Protein AF-A0A8T4IP77-F1 (afdb_monomer_lite)

Radius of gyration: 27.3 Å; chains: 1; bounding box: 55×28×82 Å

Secondary structure (DSSP, 8-state):
--SSHHHHHHHHHHHHHHHHIIIIIHHHHHHHHHHHHHHHHHHHSTT-TTTTTSHHHHHHHHHHHHHHHHHHHHHHHHHHHHHHHHHHHHHHHHHHHHHHHHHHTS-EE-TTSPEEPP------TT--

Sequence (128 aa):
MGGNEDLRHSEAAKKAAARYVHEHLGPETHKAGILADDGTEKVTGAGADELQDWDIASGLRRRHSRWERHFTHLETRLQQEQTGLQQANRLIGDTDHLTGDALGSLPLENPDGTVTESPLYRSRIADY

Organism: NCBI:txid299421

pLDDT: mean 73.31, std 13.93, range [35.84, 92.38]

Structure (mmCIF, N/CA/C/O backbone):
data_AF-A0A8T4IP77-F1
#
_entry.id   AF-A0A8T4IP77-F1
#
loop_
_atom_site.group_PDB
_atom_site.id
_atom_site.type_symbol
_atom_site.label_atom_id
_atom_site.label_alt_id
_atom_site.label_comp_id
_atom_site.label_asym_id
_atom_site.label_entity_id
_atom_site.label_seq_id
_atom_site.pdbx_PDB_ins_code
_atom_site.Cartn_x
_atom_site.Cartn_y
_atom_site.Cartn_z
_atom_site.occupancy
_atom_site.B_iso_or_equiv
_atom_site.auth_seq_id
_atom_site.auth_comp_id
_atom_site.auth_asym_id
_atom_site.auth_atom_id
_atom_site.pdbx_PDB_model_num
ATOM 1 N N . MET A 1 1 ? 17.843 -19.894 -24.378 1.00 35.84 1 MET A N 1
ATOM 2 C CA . MET A 1 1 ? 17.336 -18.757 -25.173 1.00 35.84 1 MET A CA 1
ATOM 3 C C . MET A 1 1 ? 16.020 -18.313 -24.550 1.00 35.84 1 MET A C 1
ATOM 5 O O . MET A 1 1 ? 15.001 -18.926 -24.817 1.00 35.84 1 MET A O 1
ATOM 9 N N . GLY A 1 2 ? 16.058 -17.337 -23.647 1.00 46.00 2 GLY A N 1
ATOM 10 C CA . GLY A 1 2 ? 14.884 -16.744 -23.002 1.00 46.00 2 GLY A CA 1
ATOM 11 C C . GLY A 1 2 ? 15.301 -15.343 -22.587 1.00 46.00 2 GLY A C 1
ATOM 12 O O . GLY A 1 2 ? 16.251 -15.213 -21.824 1.00 46.00 2 GLY A O 1
ATOM 13 N N . GLY A 1 3 ? 14.736 -14.311 -23.206 1.00 51.75 3 GLY A N 1
ATOM 14 C CA . GLY A 1 3 ? 15.309 -12.971 -23.051 1.00 51.75 3 GLY A CA 1
ATOM 15 C C . GLY A 1 3 ? 14.430 -11.790 -23.431 1.00 51.75 3 GLY A C 1
ATOM 16 O O . GLY A 1 3 ? 14.848 -10.676 -23.187 1.00 51.75 3 GLY A O 1
ATOM 17 N N . ASN A 1 4 ? 13.227 -11.987 -23.979 1.00 50.28 4 ASN A N 1
ATOM 18 C CA . ASN A 1 4 ? 12.335 -10.862 -24.299 1.00 50.28 4 ASN A CA 1
ATOM 19 C C . ASN A 1 4 ? 10.858 -11.162 -23.995 1.00 50.28 4 ASN A C 1
ATOM 21 O O . ASN A 1 4 ? 10.170 -10.320 -23.428 1.00 50.28 4 ASN A O 1
ATOM 25 N N . GLU A 1 5 ? 10.362 -12.369 -24.291 1.00 52.56 5 GLU A N 1
ATOM 26 C CA . GLU A 1 5 ? 8.980 -12.752 -23.942 1.00 52.56 5 GLU A CA 1
ATOM 27 C C . GLU A 1 5 ? 8.765 -12.894 -22.430 1.00 52.56 5 GLU A C 1
ATOM 29 O O . GLU A 1 5 ? 7.780 -12.386 -21.902 1.00 52.56 5 GLU A O 1
ATOM 34 N N . ASP A 1 6 ? 9.712 -13.503 -21.713 1.00 53.81 6 ASP A N 1
ATOM 35 C CA . ASP A 1 6 ? 9.604 -13.729 -20.264 1.00 53.81 6 ASP A CA 1
ATOM 36 C C . ASP A 1 6 ? 9.553 -12.407 -19.464 1.00 53.81 6 ASP A C 1
ATOM 38 O O . ASP A 1 6 ? 8.765 -12.240 -18.530 1.00 53.81 6 ASP A O 1
ATOM 42 N N . LEU A 1 7 ? 10.319 -11.399 -19.902 1.00 51.22 7 LEU A N 1
ATOM 43 C CA . LEU A 1 7 ? 10.335 -10.066 -19.290 1.00 51.22 7 LEU A C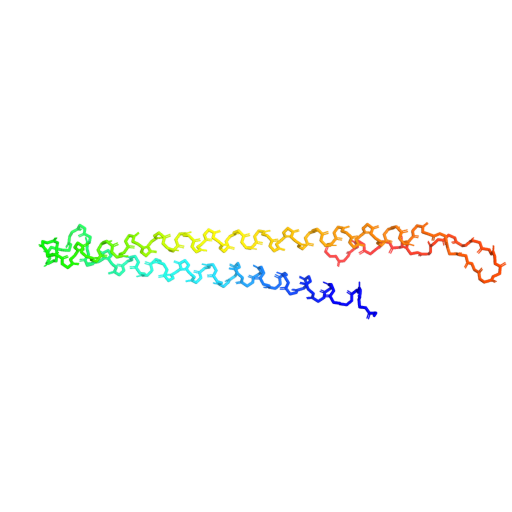A 1
ATOM 44 C C . LEU A 1 7 ? 9.054 -9.271 -19.593 1.00 51.22 7 LEU A C 1
ATOM 46 O O . LEU A 1 7 ? 8.465 -8.699 -18.673 1.00 51.22 7 LEU A O 1
ATOM 50 N N . ARG A 1 8 ? 8.556 -9.312 -20.838 1.00 55.25 8 ARG A N 1
ATOM 51 C CA . ARG A 1 8 ? 7.289 -8.663 -21.234 1.00 55.25 8 ARG A CA 1
ATOM 52 C C . ARG A 1 8 ? 6.074 -9.257 -20.522 1.00 55.25 8 ARG A C 1
ATOM 54 O O . ARG A 1 8 ? 5.187 -8.519 -20.087 1.00 55.25 8 ARG A O 1
ATOM 61 N N . HIS A 1 9 ? 6.036 -10.579 -20.352 1.00 57.59 9 HIS A N 1
ATOM 62 C CA . HIS A 1 9 ? 4.990 -11.231 -19.562 1.00 57.59 9 HIS A CA 1
ATOM 63 C C . HIS A 1 9 ? 5.079 -10.849 -18.075 1.00 57.59 9 HIS A C 1
ATOM 65 O O . HIS A 1 9 ? 4.045 -10.624 -17.441 1.00 57.59 9 HIS A O 1
ATOM 71 N N . SER A 1 10 ? 6.293 -10.686 -17.535 1.00 64.75 10 SER A N 1
ATOM 72 C CA . SER A 1 10 ? 6.515 -10.227 -16.158 1.00 64.75 10 SER A CA 1
ATOM 73 C C . SER A 1 10 ? 6.051 -8.783 -15.927 1.00 64.75 10 SER A C 1
ATOM 75 O O . SER A 1 10 ? 5.455 -8.491 -14.891 1.00 64.75 10 SER A O 1
ATOM 77 N N . GLU A 1 11 ? 6.275 -7.873 -16.877 1.00 68.94 11 GLU A N 1
ATOM 78 C CA . GLU A 1 11 ? 5.843 -6.474 -16.766 1.00 68.94 11 GLU A CA 1
ATOM 79 C C . GLU A 1 11 ? 4.312 -6.339 -16.785 1.00 68.94 11 GLU A C 1
ATOM 81 O O . GLU A 1 11 ? 3.724 -5.710 -15.897 1.00 68.94 11 GLU A O 1
ATOM 86 N N . ALA A 1 12 ? 3.652 -7.001 -17.742 1.00 73.56 12 ALA A N 1
ATOM 87 C CA . ALA A 1 12 ? 2.195 -7.043 -17.819 1.00 73.56 12 ALA A CA 1
ATOM 88 C C . ALA A 1 12 ? 1.580 -7.638 -16.539 1.00 73.56 12 ALA A C 1
ATOM 90 O O . ALA A 1 12 ? 0.608 -7.093 -16.007 1.00 73.56 12 ALA A O 1
ATOM 91 N N . ALA A 1 13 ? 2.185 -8.701 -15.996 1.00 73.75 13 ALA A N 1
ATOM 92 C CA . ALA A 1 13 ? 1.775 -9.298 -14.728 1.00 73.75 13 ALA A CA 1
ATOM 93 C C . ALA A 1 13 ? 1.968 -8.343 -13.536 1.00 73.75 13 ALA A C 1
ATOM 95 O O . ALA A 1 13 ? 1.064 -8.207 -12.712 1.00 73.75 13 ALA A O 1
ATOM 96 N N . LYS A 1 14 ? 3.094 -7.619 -13.459 1.00 73.88 14 LYS A N 1
ATOM 97 C CA . LYS A 1 14 ? 3.349 -6.612 -12.407 1.00 73.88 14 LYS A CA 1
ATOM 98 C C . LYS A 1 14 ? 2.350 -5.458 -12.471 1.00 73.88 14 LYS A C 1
ATOM 100 O O . LYS A 1 14 ? 1.840 -5.034 -11.435 1.00 73.88 14 LYS A O 1
ATOM 105 N N . LYS A 1 15 ? 2.024 -4.976 -13.675 1.00 78.19 15 LYS A N 1
ATOM 106 C CA . LYS A 1 15 ? 1.008 -3.932 -13.886 1.00 78.19 15 LYS A CA 1
ATOM 107 C C . LYS A 1 15 ? -0.383 -4.415 -13.479 1.00 78.19 15 LYS A C 1
ATOM 109 O O . LYS A 1 15 ? -1.100 -3.686 -12.797 1.00 78.19 15 LYS A O 1
ATOM 114 N N . ALA A 1 16 ? -0.743 -5.644 -13.847 1.00 80.12 16 ALA A N 1
ATOM 115 C CA . ALA A 1 16 ? -2.004 -6.258 -13.443 1.00 80.12 16 ALA A CA 1
ATOM 116 C C . ALA A 1 16 ? -2.095 -6.429 -11.918 1.00 80.12 16 ALA A C 1
ATOM 118 O O . ALA A 1 16 ? -3.121 -6.089 -11.334 1.00 80.12 16 ALA A O 1
ATOM 119 N N . ALA A 1 17 ?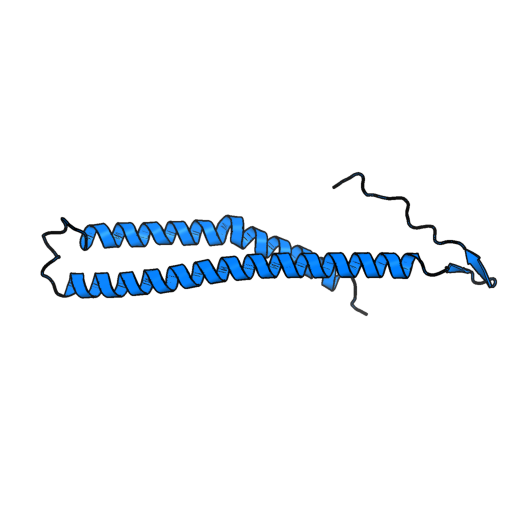 -1.016 -6.870 -11.265 1.00 74.31 17 ALA A N 1
ATOM 120 C CA . ALA A 1 17 ? -0.954 -7.008 -9.812 1.00 74.31 17 ALA A CA 1
ATOM 121 C C . ALA A 1 17 ? -1.084 -5.654 -9.095 1.00 74.31 17 ALA A C 1
ATOM 123 O O . ALA A 1 17 ? -1.907 -5.515 -8.194 1.00 74.31 17 ALA A O 1
ATOM 124 N N . ALA A 1 18 ? -0.340 -4.630 -9.532 1.00 77.12 18 ALA A N 1
ATOM 125 C CA . ALA A 1 18 ? -0.437 -3.287 -8.958 1.00 77.12 18 ALA A CA 1
ATOM 126 C C . ALA A 1 18 ? -1.845 -2.693 -9.122 1.00 77.12 18 ALA A C 1
ATOM 128 O O . ALA A 1 18 ? -2.363 -2.058 -8.203 1.00 77.12 18 ALA A O 1
ATOM 129 N N . ARG A 1 19 ? -2.477 -2.931 -10.278 1.00 77.56 19 ARG A N 1
ATOM 130 C CA . ARG A 1 19 ? -3.857 -2.516 -10.537 1.00 77.56 19 ARG A CA 1
ATOM 131 C C . ARG A 1 19 ? -4.839 -3.240 -9.618 1.00 77.56 19 ARG A C 1
ATOM 133 O O . ARG A 1 19 ? -5.665 -2.588 -8.998 1.00 77.56 19 ARG A O 1
ATOM 140 N N . TYR A 1 20 ? -4.702 -4.554 -9.461 1.00 85.31 20 TYR A N 1
ATOM 141 C CA . TYR A 1 20 ? -5.561 -5.348 -8.582 1.00 85.31 20 TYR A CA 1
ATOM 142 C C . TYR A 1 20 ? -5.466 -4.916 -7.109 1.00 85.31 20 TYR A C 1
ATOM 144 O O . TYR A 1 20 ? -6.486 -4.795 -6.429 1.00 85.31 20 TYR A O 1
ATOM 152 N N . VAL A 1 21 ? -4.254 -4.629 -6.619 1.00 82.69 21 VAL A N 1
ATOM 153 C CA . VAL A 1 21 ? -4.050 -4.092 -5.262 1.00 82.69 21 VAL A CA 1
ATOM 154 C C . VAL A 1 21 ? -4.760 -2.748 -5.095 1.00 82.69 21 VAL A C 1
ATOM 156 O O . VAL A 1 21 ? -5.398 -2.521 -4.071 1.00 82.69 21 VAL A O 1
ATOM 159 N N . HIS A 1 22 ? -4.692 -1.879 -6.102 1.00 81.31 22 HIS A N 1
ATOM 160 C CA . HIS A 1 22 ? -5.310 -0.558 -6.056 1.00 81.31 22 HIS A CA 1
ATOM 161 C C . HIS A 1 22 ? -6.840 -0.589 -6.162 1.00 81.31 22 HIS A C 1
ATOM 163 O O . HIS A 1 22 ? -7.522 0.096 -5.406 1.00 81.31 22 HIS A O 1
ATOM 169 N N . GLU A 1 23 ? -7.374 -1.362 -7.107 1.00 86.19 23 GLU A N 1
ATOM 170 C CA . GLU A 1 23 ? -8.800 -1.358 -7.455 1.00 86.19 23 GLU A CA 1
ATOM 171 C C . GLU A 1 23 ? -9.641 -2.223 -6.515 1.00 86.19 23 GLU A C 1
ATOM 173 O O . GLU A 1 23 ? -10.807 -1.911 -6.275 1.00 86.19 23 GLU A O 1
ATOM 178 N N . HIS A 1 24 ? -9.065 -3.301 -5.979 1.00 87.12 24 HIS A N 1
ATOM 179 C CA . HIS A 1 24 ? -9.812 -4.287 -5.202 1.00 87.12 24 HIS A CA 1
ATOM 180 C C . HIS A 1 24 ? -9.251 -4.442 -3.799 1.00 87.12 24 HIS A C 1
ATOM 182 O O . HIS A 1 24 ? -9.936 -4.144 -2.822 1.00 87.12 24 HIS A O 1
ATOM 188 N N . LEU A 1 25 ? -7.987 -4.857 -3.686 1.00 79.69 25 LEU A N 1
ATOM 189 C CA . LEU A 1 25 ? -7.467 -5.306 -2.398 1.00 79.69 25 LEU A CA 1
ATOM 190 C C . LEU A 1 25 ? -7.415 -4.171 -1.363 1.00 79.69 25 LEU A C 1
ATOM 192 O O . LEU A 1 25 ? -7.835 -4.371 -0.228 1.00 79.69 25 LEU A O 1
ATOM 196 N N . GLY A 1 26 ? -6.947 -2.981 -1.746 1.00 82.44 26 GLY A N 1
ATOM 197 C CA . GLY A 1 26 ? -6.891 -1.805 -0.873 1.00 82.44 26 GLY A CA 1
ATOM 198 C C . GLY A 1 26 ? -8.278 -1.352 -0.395 1.00 82.44 26 GLY A C 1
ATOM 199 O O . GLY A 1 26 ? -8.516 -1.352 0.814 1.00 82.44 26 GLY A O 1
ATOM 200 N N . PRO A 1 27 ? -9.215 -1.018 -1.305 1.00 84.81 27 PRO A N 1
ATOM 201 C CA . PRO A 1 27 ? -10.558 -0.569 -0.938 1.00 84.81 27 PRO A CA 1
ATOM 202 C C . PRO A 1 27 ? -11.356 -1.591 -0.121 1.00 84.81 27 PRO A C 1
ATOM 204 O O . PRO A 1 27 ? -12.022 -1.221 0.847 1.00 84.81 27 PRO A O 1
ATOM 207 N N . GLU A 1 28 ? -11.293 -2.878 -0.474 1.00 82.38 28 GLU A N 1
ATOM 208 C CA . GLU A 1 28 ? -12.007 -3.926 0.264 1.00 82.38 28 GLU A CA 1
ATOM 209 C C . GLU A 1 28 ? -11.412 -4.150 1.653 1.00 82.38 28 GLU A C 1
ATOM 211 O O . GLU A 1 28 ? -12.162 -4.290 2.621 1.00 82.38 28 GLU A O 1
ATOM 216 N N . THR A 1 29 ? -10.081 -4.105 1.768 1.00 77.56 29 THR A N 1
ATOM 217 C CA . THR A 1 29 ? -9.387 -4.157 3.061 1.00 77.56 29 THR A CA 1
ATOM 218 C C . THR A 1 29 ? -9.824 -2.974 3.923 1.00 77.56 29 THR A C 1
ATOM 220 O O . THR A 1 29 ? -10.294 -3.180 5.037 1.00 77.56 29 THR A O 1
ATOM 223 N N . HIS A 1 30 ? -9.806 -1.753 3.384 1.00 78.38 30 HIS A N 1
ATOM 224 C CA . HIS A 1 30 ? -10.290 -0.550 4.070 1.00 78.38 30 HIS A CA 1
ATOM 225 C C . HIS A 1 30 ? -11.741 -0.666 4.551 1.00 78.38 30 HIS A C 1
ATOM 227 O O . HIS A 1 30 ? -12.043 -0.394 5.713 1.00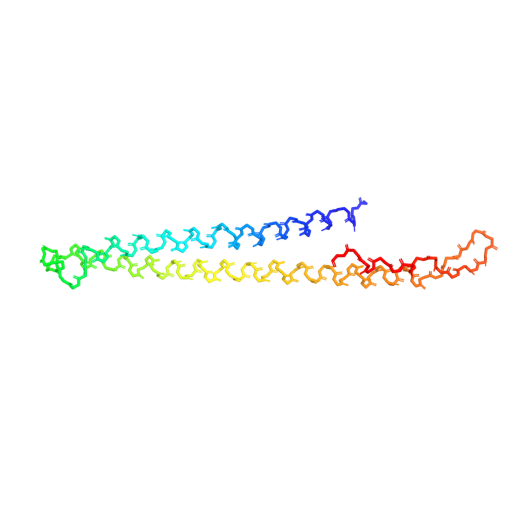 78.38 30 HIS A O 1
ATOM 233 N N . LYS A 1 31 ? -12.643 -1.145 3.693 1.00 82.81 31 LYS A N 1
ATOM 234 C CA . LYS A 1 31 ? -14.058 -1.319 4.038 1.00 82.81 31 LYS A CA 1
ATOM 235 C C . LYS A 1 31 ? -14.279 -2.379 5.118 1.00 82.81 31 LYS A C 1
ATOM 237 O O . LYS A 1 31 ? -15.081 -2.165 6.026 1.00 82.81 31 LYS A O 1
ATOM 242 N N . ALA A 1 32 ? -13.588 -3.514 5.020 1.00 78.00 32 ALA A N 1
ATOM 243 C CA . ALA A 1 32 ? -13.606 -4.535 6.064 1.00 78.00 32 ALA A CA 1
ATOM 244 C C . ALA A 1 32 ? -13.066 -3.974 7.387 1.00 78.00 32 ALA A C 1
ATOM 246 O O . ALA A 1 32 ? -13.561 -4.341 8.452 1.00 78.00 32 ALA A O 1
ATOM 247 N N . GLY A 1 33 ? -12.104 -3.052 7.290 1.00 75.38 33 GLY A N 1
ATOM 248 C CA . GLY A 1 33 ? -11.569 -2.294 8.403 1.00 75.38 33 GLY A CA 1
ATOM 249 C C . GLY A 1 33 ? -12.636 -1.496 9.148 1.00 75.38 33 GLY A C 1
ATOM 250 O O . GLY A 1 33 ? -12.961 -1.795 10.294 1.00 75.38 33 GLY A O 1
ATOM 251 N N . ILE A 1 34 ? -13.268 -0.563 8.436 1.00 78.88 34 ILE A N 1
ATOM 252 C CA . ILE A 1 34 ? -14.336 0.293 8.974 1.00 78.88 34 ILE A CA 1
ATOM 253 C C . ILE A 1 34 ? -15.469 -0.532 9.600 1.00 78.88 34 ILE A C 1
ATOM 255 O O . ILE A 1 34 ? -16.006 -0.164 10.641 1.00 78.88 34 ILE A O 1
ATOM 259 N N . LEU A 1 35 ? -15.851 -1.655 8.981 1.00 78.50 35 LEU A N 1
ATOM 260 C CA . LEU A 1 35 ? -16.931 -2.493 9.505 1.00 78.50 35 LEU A CA 1
ATOM 261 C C . LEU A 1 35 ? -16.563 -3.152 10.845 1.00 78.50 35 LEU A C 1
ATOM 263 O O . LEU A 1 35 ? -17.421 -3.296 11.717 1.00 78.50 35 LEU A O 1
ATOM 267 N N . ALA A 1 36 ? -15.305 -3.566 11.006 1.00 75.69 36 ALA A N 1
ATOM 268 C CA . ALA A 1 36 ? -14.815 -4.124 12.263 1.00 75.69 36 ALA A CA 1
ATOM 269 C C . ALA A 1 36 ? -14.724 -3.054 13.365 1.00 75.69 36 ALA A C 1
ATOM 271 O O . ALA A 1 36 ? -15.055 -3.348 14.520 1.00 75.69 36 ALA A O 1
ATOM 272 N N . ASP A 1 37 ? -14.344 -1.827 13.001 1.00 76.88 37 ASP A N 1
ATOM 273 C CA . ASP A 1 37 ? -14.317 -0.670 13.901 1.00 76.88 37 ASP A CA 1
ATOM 274 C C . ASP A 1 37 ? -15.717 -0.312 14.395 1.00 76.88 37 ASP A C 1
ATOM 276 O O . ASP A 1 37 ? -15.965 -0.355 15.599 1.00 76.88 37 ASP A O 1
ATOM 280 N N . ASP A 1 38 ? -16.662 -0.078 13.481 1.00 78.12 38 ASP A N 1
ATOM 281 C CA . ASP A 1 38 ? -18.053 0.275 13.805 1.00 78.12 38 ASP A CA 1
ATOM 282 C C . ASP A 1 38 ? -18.734 -0.811 14.659 1.00 78.12 38 ASP A C 1
ATOM 284 O O . ASP A 1 38 ? -19.441 -0.524 15.629 1.00 78.12 38 ASP A O 1
ATOM 288 N N . GLY A 1 39 ? -18.476 -2.086 14.349 1.00 76.50 39 GLY A N 1
ATOM 289 C CA . GLY A 1 39 ? -18.970 -3.207 15.145 1.00 76.50 39 GLY A CA 1
ATOM 290 C C . GLY A 1 39 ? -18.423 -3.219 16.574 1.00 76.50 39 GLY A C 1
ATOM 291 O O . GLY A 1 39 ? -19.166 -3.538 17.502 1.00 76.50 39 GLY A O 1
ATOM 292 N N . THR A 1 40 ? -17.151 -2.857 16.765 1.00 74.50 40 THR A N 1
ATOM 293 C CA . THR A 1 40 ? -16.507 -2.852 18.088 1.00 74.50 40 THR A CA 1
ATOM 294 C C . THR A 1 40 ? -16.846 -1.593 18.887 1.00 74.50 40 THR A C 1
ATOM 296 O O . THR A 1 40 ? -17.079 -1.674 20.098 1.00 74.50 40 THR A O 1
ATOM 299 N N . GLU A 1 41 ? -16.945 -0.439 18.232 1.00 78.19 41 GLU A N 1
ATOM 300 C CA . GLU A 1 41 ? -17.330 0.827 18.854 1.00 78.19 41 GLU A CA 1
ATOM 301 C C . GLU A 1 41 ? -18.754 0.762 19.418 1.00 78.19 41 GLU A C 1
ATOM 303 O O . GLU A 1 41 ? -18.976 1.159 20.560 1.00 78.19 41 GLU A O 1
ATOM 308 N N . LYS A 1 42 ? -19.704 0.139 18.710 1.00 80.50 42 LYS A N 1
ATOM 309 C CA . LYS A 1 42 ? -21.086 -0.042 19.200 1.00 80.50 42 LYS A CA 1
ATOM 310 C C . LYS A 1 42 ? -21.196 -0.760 20.546 1.00 80.50 42 LYS A C 1
ATOM 312 O O . LYS A 1 42 ? -22.135 -0.506 21.291 1.00 80.50 42 LYS A O 1
ATOM 317 N N . VAL A 1 43 ? -20.258 -1.653 20.858 1.00 74.12 43 VAL A N 1
ATOM 318 C CA . VAL A 1 43 ? -20.272 -2.462 22.091 1.00 74.12 43 VAL A CA 1
ATOM 319 C C . VAL A 1 43 ? -19.250 -2.007 23.136 1.00 74.12 43 VAL A C 1
ATOM 321 O O . VAL A 1 43 ? -19.270 -2.504 24.259 1.00 74.12 43 VAL A O 1
ATOM 324 N N . THR A 1 44 ? -18.352 -1.074 22.798 1.00 75.56 44 THR A N 1
ATOM 325 C CA . THR A 1 44 ? -17.299 -0.587 23.715 1.00 75.56 44 THR A CA 1
ATOM 326 C C . THR A 1 44 ? -17.193 0.936 23.819 1.00 75.56 44 THR A C 1
ATOM 328 O O . THR A 1 44 ? -16.393 1.429 24.619 1.00 75.56 44 THR A O 1
ATOM 331 N N . GLY A 1 45 ? -17.966 1.688 23.040 1.00 71.19 45 GLY A N 1
ATOM 332 C CA . GLY A 1 45 ? -17.916 3.145 22.950 1.00 71.19 45 GLY A CA 1
ATOM 333 C C . GLY A 1 45 ? -18.519 3.871 24.153 1.00 71.19 45 GLY A C 1
ATOM 334 O O . GLY A 1 45 ? -19.075 3.270 25.079 1.00 71.19 45 GLY A O 1
ATOM 335 N N . ALA A 1 46 ? -18.388 5.198 24.148 1.00 61.78 46 ALA A N 1
ATOM 336 C CA . ALA A 1 46 ? -19.027 6.072 25.126 1.00 61.78 46 ALA A CA 1
ATOM 337 C C . ALA A 1 46 ? -20.553 6.037 24.913 1.00 61.78 46 ALA A C 1
ATOM 339 O O . ALA A 1 46 ? -21.044 6.555 23.916 1.00 61.78 46 ALA A O 1
ATOM 340 N N . GLY A 1 47 ? -21.283 5.375 25.816 1.00 62.31 47 GLY A N 1
ATOM 341 C CA . GLY A 1 47 ? -22.727 5.117 25.702 1.00 62.31 47 GLY A CA 1
ATOM 342 C C . GLY A 1 47 ? -23.105 3.633 25.599 1.00 62.31 47 GLY A C 1
ATOM 343 O O . GLY A 1 47 ? -24.287 3.302 25.641 1.00 62.31 47 GLY A O 1
ATOM 344 N N . ALA A 1 48 ? -22.127 2.724 25.505 1.00 67.00 48 ALA A N 1
ATOM 345 C CA . ALA A 1 48 ? -22.344 1.284 25.667 1.00 67.00 48 ALA A CA 1
ATOM 346 C C . ALA A 1 48 ? -22.421 0.911 27.165 1.00 67.00 48 ALA A C 1
ATOM 348 O O . ALA A 1 48 ? -21.589 0.158 27.673 1.00 67.00 48 ALA A O 1
ATOM 349 N N . ASP A 1 49 ? -23.393 1.482 27.883 1.00 63.25 49 ASP A N 1
ATOM 350 C CA . ASP A 1 49 ? -23.482 1.443 29.355 1.00 63.25 49 ASP A CA 1
ATOM 351 C C . ASP A 1 49 ? -23.532 0.017 29.931 1.00 63.25 49 ASP A C 1
ATOM 353 O O . ASP A 1 49 ? -23.060 -0.233 31.035 1.00 63.25 49 ASP A O 1
ATOM 357 N N . GLU A 1 50 ? -24.048 -0.949 29.168 1.00 66.56 50 GLU A N 1
ATOM 358 C CA . GLU A 1 50 ? -24.265 -2.322 29.639 1.00 66.56 50 GLU A CA 1
ATOM 359 C C . GLU A 1 50 ? -22.975 -3.150 29.779 1.00 66.56 50 GLU A C 1
ATOM 361 O O . GLU A 1 50 ? -22.937 -4.111 30.548 1.00 66.56 50 GLU A O 1
ATOM 366 N N . LEU A 1 51 ? -21.910 -2.788 29.053 1.00 67.44 51 LEU A N 1
ATOM 367 C CA . LEU A 1 51 ? -20.666 -3.566 29.002 1.00 67.44 51 LEU A CA 1
ATOM 368 C C . LEU A 1 51 ? -19.432 -2.790 29.471 1.00 67.44 51 LEU A C 1
ATOM 370 O O . LEU A 1 51 ? -18.389 -3.411 29.663 1.00 67.44 51 LEU A O 1
ATOM 374 N N . GLN A 1 52 ? -19.511 -1.470 29.678 1.00 66.44 52 GLN A N 1
ATOM 375 C CA . GLN A 1 52 ? -18.334 -0.649 29.999 1.00 66.44 52 GLN A CA 1
ATOM 376 C C . GLN A 1 52 ? -17.581 -1.091 31.260 1.00 66.44 52 GLN A C 1
ATOM 378 O O . GLN A 1 52 ? -16.348 -1.062 31.250 1.00 66.44 52 GLN A O 1
ATOM 383 N N . ASP A 1 53 ? -18.304 -1.534 32.289 1.00 71.19 53 ASP A N 1
ATOM 384 C CA . ASP A 1 53 ? -17.729 -1.975 33.568 1.00 71.19 53 ASP A CA 1
ATOM 385 C C . ASP A 1 53 ? -17.274 -3.442 33.556 1.00 71.19 53 ASP A C 1
ATOM 387 O O . ASP A 1 53 ? -16.711 -3.942 34.531 1.00 71.19 53 ASP A O 1
ATOM 391 N N . TRP A 1 54 ? -17.507 -4.159 32.456 1.00 77.69 54 TRP A N 1
ATOM 392 C CA . TRP A 1 54 ? -17.159 -5.568 32.353 1.00 77.69 54 TRP A CA 1
ATOM 393 C C . TRP A 1 54 ? -15.732 -5.729 31.828 1.00 77.69 54 TRP A C 1
ATOM 395 O O . TRP A 1 54 ? -15.346 -5.143 30.813 1.00 77.69 54 TRP A O 1
ATOM 405 N N . ASP A 1 55 ? -14.970 -6.645 32.433 1.00 79.50 55 ASP A N 1
ATOM 406 C CA . ASP A 1 55 ? -13.632 -7.037 31.957 1.00 79.50 55 ASP A CA 1
ATOM 407 C C . ASP A 1 55 ? -13.626 -7.461 30.475 1.00 79.50 55 ASP A C 1
ATOM 409 O O . ASP A 1 55 ? -12.625 -7.301 29.768 1.00 79.50 55 ASP A O 1
ATOM 413 N N . ILE A 1 56 ? -14.764 -7.954 29.972 1.00 79.12 56 ILE A N 1
ATOM 414 C CA . ILE A 1 56 ? -14.968 -8.308 28.564 1.00 79.12 56 ILE A CA 1
ATOM 415 C C . ILE A 1 56 ? -14.804 -7.086 27.649 1.00 79.12 56 ILE A C 1
ATOM 417 O O . ILE A 1 56 ? -14.144 -7.207 26.615 1.00 79.12 56 ILE A O 1
ATOM 421 N N . ALA A 1 57 ? -15.325 -5.910 28.015 1.00 78.44 57 ALA A N 1
ATOM 422 C CA . ALA A 1 57 ? -15.169 -4.700 27.205 1.00 78.44 57 ALA A CA 1
ATOM 423 C C . ALA A 1 57 ? -13.707 -4.245 27.146 1.00 78.44 57 ALA A C 1
ATOM 425 O O . ALA A 1 57 ? -13.208 -3.893 26.076 1.00 78.44 57 ALA A O 1
ATOM 426 N N . SER A 1 58 ? -12.979 -4.335 28.261 1.00 79.50 58 SER A N 1
ATOM 427 C CA . SER A 1 58 ? -11.533 -4.075 28.299 1.00 79.50 58 SER A CA 1
ATOM 428 C C . SER A 1 58 ? -10.745 -5.059 27.423 1.00 79.50 58 SER A C 1
ATOM 430 O O . SER A 1 58 ? -9.858 -4.657 26.661 1.00 79.50 58 SER A O 1
ATOM 432 N N . GLY A 1 59 ? -11.095 -6.348 27.470 1.00 83.38 59 GLY A N 1
ATOM 433 C CA . GLY A 1 59 ? -10.522 -7.376 26.600 1.00 83.38 59 GLY A CA 1
ATOM 434 C C . GLY A 1 59 ? -10.804 -7.128 25.114 1.00 83.38 59 GLY A C 1
ATOM 435 O O . GLY A 1 59 ? -9.898 -7.275 24.283 1.00 83.38 59 GLY A O 1
ATOM 436 N N . LEU A 1 60 ? -12.028 -6.706 24.784 1.00 84.25 60 LEU A N 1
ATOM 437 C CA . LEU A 1 60 ? -12.454 -6.407 23.421 1.00 84.25 60 LEU A CA 1
ATOM 438 C C . LEU A 1 60 ? -11.738 -5.171 22.865 1.00 84.25 60 LEU A C 1
ATOM 440 O O . LEU A 1 60 ? -11.121 -5.284 21.808 1.00 84.25 60 LEU A O 1
ATOM 444 N N . ARG A 1 61 ? -11.688 -4.059 23.615 1.00 82.56 61 ARG A N 1
ATOM 445 C CA . ARG A 1 61 ? -10.907 -2.857 23.256 1.00 82.56 61 ARG A CA 1
ATOM 446 C C . ARG A 1 61 ? -9.444 -3.201 22.994 1.00 82.56 61 ARG A C 1
ATOM 448 O O . ARG A 1 61 ? -8.882 -2.834 21.970 1.00 82.56 61 ARG A O 1
ATOM 455 N N . ARG A 1 62 ? -8.817 -3.995 23.870 1.00 85.94 62 ARG A N 1
ATOM 456 C CA . ARG A 1 62 ? -7.415 -4.407 23.691 1.00 85.94 62 ARG A CA 1
ATOM 457 C C . ARG A 1 62 ? -7.197 -5.227 22.418 1.00 85.94 62 ARG A C 1
ATOM 459 O O . ARG A 1 62 ? -6.159 -5.082 21.763 1.00 85.94 62 ARG A O 1
ATOM 466 N N . ARG A 1 63 ? -8.123 -6.135 22.098 1.00 87.75 63 ARG A N 1
ATOM 467 C CA . ARG A 1 63 ? -8.060 -6.945 20.875 1.00 87.75 63 ARG A CA 1
ATOM 468 C C . ARG A 1 63 ? -8.284 -6.079 19.639 1.00 87.75 63 ARG A C 1
ATOM 470 O O . ARG A 1 63 ? -7.545 -6.242 18.673 1.00 87.75 63 ARG A O 1
ATOM 477 N N . HIS A 1 64 ? -9.227 -5.150 19.712 1.00 84.38 64 HIS A N 1
ATOM 478 C CA . HIS A 1 64 ? -9.537 -4.181 18.670 1.00 84.38 64 HIS A CA 1
ATOM 479 C C . HIS A 1 64 ? -8.351 -3.260 18.375 1.00 84.38 64 HIS A C 1
ATOM 481 O O . HIS A 1 64 ? -7.846 -3.301 17.261 1.00 84.38 64 HIS A O 1
ATOM 487 N N . SER A 1 65 ? -7.728 -2.641 19.380 1.00 83.44 65 SER A N 1
ATOM 488 C CA . SER A 1 65 ? -6.501 -1.852 19.171 1.00 83.44 65 SER A CA 1
ATOM 489 C C . SER A 1 65 ? -5.315 -2.676 18.646 1.00 83.44 65 SER A C 1
ATOM 491 O O . SER A 1 65 ? -4.343 -2.135 18.117 1.00 83.44 65 SER A O 1
ATOM 493 N N . ARG A 1 66 ? -5.293 -4.002 18.851 1.00 90.12 66 ARG A N 1
ATOM 494 C CA . ARG A 1 66 ? -4.291 -4.876 18.209 1.00 90.12 66 ARG A CA 1
ATOM 495 C C . ARG A 1 66 ? -4.644 -5.129 16.746 1.00 90.12 66 ARG A C 1
ATOM 497 O O . ARG A 1 66 ? -3.744 -5.123 15.912 1.00 90.12 66 ARG A O 1
ATOM 504 N N 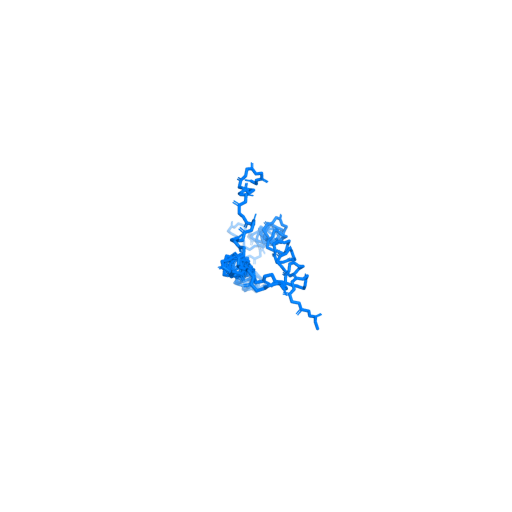. TRP A 1 67 ? -5.919 -5.361 16.462 1.00 86.19 67 TRP A N 1
ATOM 505 C CA . TRP A 1 67 ? -6.428 -5.510 15.110 1.00 86.19 67 TRP A CA 1
ATOM 506 C C . TRP A 1 67 ? -6.191 -4.230 14.291 1.00 86.19 67 TRP A C 1
ATOM 508 O O . TRP A 1 67 ? -5.598 -4.349 13.227 1.00 86.19 67 TRP A O 1
ATOM 518 N N . GLU A 1 68 ? -6.465 -3.035 14.829 1.00 81.81 68 GLU A N 1
ATOM 519 C CA . GLU A 1 68 ? -6.188 -1.743 14.172 1.00 81.81 68 GLU A CA 1
ATOM 520 C C . GLU A 1 68 ? -4.707 -1.622 13.795 1.00 81.81 68 GLU A C 1
ATOM 522 O O . GLU A 1 68 ? -4.359 -1.340 12.654 1.00 81.81 68 GLU A O 1
ATOM 527 N N . ARG A 1 69 ? -3.796 -1.943 14.724 1.00 90.12 69 ARG A N 1
ATOM 528 C CA . ARG A 1 69 ? -2.350 -1.931 14.441 1.00 90.12 69 ARG A CA 1
ATOM 529 C C . ARG A 1 69 ? -1.954 -2.895 13.325 1.00 90.12 69 ARG A C 1
ATOM 531 O O . ARG A 1 69 ? -1.117 -2.554 12.492 1.00 90.12 69 ARG A O 1
ATOM 538 N N . HIS A 1 70 ? -2.508 -4.107 13.325 1.00 88.19 70 HIS A N 1
ATOM 539 C CA . HIS A 1 70 ? -2.246 -5.079 12.261 1.00 88.19 70 HIS A CA 1
ATOM 540 C C . HIS A 1 70 ? -2.829 -4.610 10.926 1.00 88.19 70 HIS A C 1
ATOM 542 O O . HIS A 1 70 ? -2.191 -4.781 9.889 1.00 88.19 70 HIS A O 1
ATOM 548 N N . PHE A 1 71 ? -4.010 -4.000 10.968 1.00 85.94 71 PHE A N 1
ATOM 549 C CA . PHE A 1 71 ? -4.705 -3.448 9.822 1.00 85.94 71 PHE A CA 1
ATOM 550 C C . PHE A 1 71 ? -3.897 -2.317 9.171 1.00 85.94 71 PHE A C 1
ATOM 552 O O . PHE A 1 71 ? -3.556 -2.409 7.994 1.00 85.94 71 PHE A O 1
ATOM 559 N N . THR A 1 72 ? -3.466 -1.322 9.951 1.00 83.88 72 THR A N 1
ATOM 560 C CA . THR A 1 72 ? -2.604 -0.229 9.474 1.00 83.88 72 THR A CA 1
ATOM 561 C C . THR A 1 72 ? -1.285 -0.745 8.899 1.00 83.88 72 THR A C 1
ATOM 563 O O . THR A 1 72 ? -0.806 -0.244 7.880 1.00 83.88 72 THR A O 1
ATOM 566 N N . HIS A 1 73 ? -0.685 -1.764 9.523 1.00 90.75 73 HIS A N 1
ATOM 567 C CA . HIS A 1 73 ? 0.545 -2.369 9.012 1.00 90.75 73 HIS A CA 1
ATOM 568 C C . HIS A 1 73 ? 0.322 -3.057 7.659 1.00 90.75 73 HIS A C 1
ATOM 570 O O . HIS A 1 73 ? 1.148 -2.920 6.756 1.00 90.75 73 HIS A O 1
ATOM 576 N N . LEU A 1 74 ? -0.794 -3.777 7.503 1.00 90.44 74 LEU A N 1
ATOM 577 C CA . LEU A 1 74 ? -1.167 -4.406 6.239 1.00 90.44 74 LEU A CA 1
ATOM 578 C C . LEU A 1 74 ? -1.404 -3.358 5.149 1.00 90.44 74 LEU A C 1
ATOM 580 O O . LEU A 1 74 ? -0.851 -3.489 4.062 1.00 90.44 74 LEU A O 1
ATOM 584 N N . GLU A 1 75 ? -2.166 -2.308 5.441 1.00 85.25 75 GLU A N 1
ATOM 585 C CA . GLU A 1 75 ? -2.434 -1.221 4.497 1.00 85.25 75 GLU A CA 1
ATOM 586 C C . GLU A 1 75 ? -1.137 -0.530 4.050 1.00 85.25 75 GLU A C 1
ATOM 588 O O . GLU A 1 75 ? -0.889 -0.376 2.853 1.00 85.25 75 GLU A O 1
ATOM 593 N N . THR A 1 76 ? -0.258 -0.208 5.003 1.00 89.81 76 THR A N 1
ATOM 594 C CA . THR A 1 76 ? 1.065 0.369 4.718 1.00 89.81 76 THR A CA 1
ATOM 595 C C . THR A 1 76 ? 1.884 -0.549 3.813 1.00 89.81 76 THR A C 1
ATOM 597 O O . THR A 1 76 ? 2.498 -0.096 2.845 1.00 89.81 76 THR A O 1
ATOM 600 N N . ARG A 1 77 ? 1.882 -1.855 4.094 1.00 92.38 77 ARG A N 1
ATOM 601 C CA . ARG A 1 77 ? 2.589 -2.840 3.276 1.00 92.38 77 ARG A CA 1
ATOM 602 C C . ARG A 1 77 ? 2.006 -2.929 1.863 1.00 92.38 77 ARG A C 1
ATOM 604 O O . ARG A 1 77 ? 2.778 -2.963 0.912 1.00 92.38 77 ARG A O 1
ATOM 611 N N . LEU A 1 78 ? 0.683 -2.916 1.706 1.00 88.88 78 LEU A N 1
ATOM 612 C CA . LEU A 1 78 ? 0.036 -2.934 0.389 1.00 88.88 78 LEU A CA 1
ATOM 613 C C . LEU A 1 78 ? 0.397 -1.696 -0.441 1.00 88.88 78 LEU A C 1
ATOM 615 O O . LEU A 1 78 ? 0.689 -1.819 -1.630 1.00 88.88 78 LEU A O 1
ATOM 619 N N . GLN A 1 79 ? 0.456 -0.516 0.181 1.00 85.44 79 GLN A N 1
ATOM 620 C CA . GLN A 1 79 ? 0.902 0.716 -0.482 1.00 85.44 79 GLN A CA 1
ATOM 621 C C . GLN A 1 79 ? 2.377 0.644 -0.910 1.00 85.44 79 GLN A C 1
ATOM 623 O O . GLN A 1 79 ? 2.736 1.067 -2.016 1.00 85.44 79 GLN A O 1
ATOM 628 N N . GLN A 1 80 ? 3.241 0.081 -0.060 1.00 89.31 80 GLN A N 1
ATOM 629 C CA . GLN A 1 80 ? 4.651 -0.144 -0.387 1.00 89.31 80 GLN A CA 1
ATOM 630 C C . GLN A 1 80 ? 4.812 -1.151 -1.530 1.00 89.31 80 GLN A C 1
ATOM 632 O O . GLN A 1 80 ? 5.578 -0.892 -2.457 1.00 89.31 80 GLN A O 1
ATOM 637 N N . GLU A 1 81 ? 4.070 -2.261 -1.509 1.00 87.31 81 GLU A N 1
ATOM 638 C CA . GLU A 1 81 ? 4.075 -3.265 -2.578 1.00 87.31 81 GLU A CA 1
ATOM 639 C C . GLU A 1 81 ? 3.584 -2.665 -3.904 1.00 87.31 81 GLU A C 1
ATOM 641 O O . GLU A 1 81 ? 4.238 -2.842 -4.932 1.00 87.31 81 GLU A O 1
ATOM 646 N N . GLN A 1 82 ? 2.502 -1.878 -3.891 1.00 83.56 82 GLN A N 1
ATOM 647 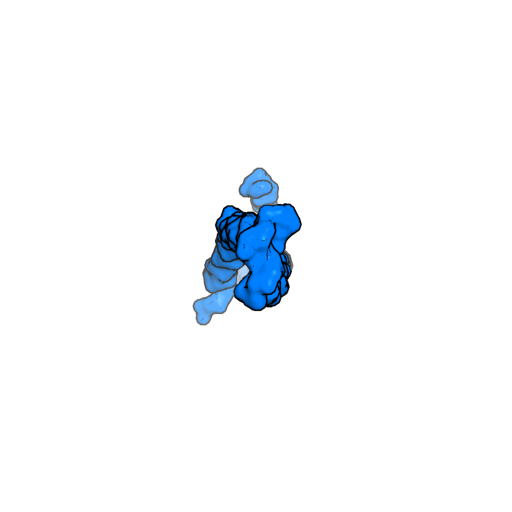C CA . GLN A 1 82 ? 2.026 -1.156 -5.075 1.00 83.56 82 GLN A CA 1
ATOM 648 C C . GLN A 1 82 ? 3.110 -0.223 -5.636 1.00 83.56 82 GLN A C 1
ATOM 650 O O . GLN A 1 82 ? 3.388 -0.240 -6.838 1.00 83.56 82 GLN A O 1
ATOM 655 N N . THR A 1 83 ? 3.744 0.570 -4.769 1.00 87.00 83 THR A N 1
ATOM 656 C CA . THR A 1 83 ? 4.810 1.503 -5.160 1.00 87.00 83 THR A CA 1
ATOM 657 C C . THR A 1 83 ? 6.015 0.756 -5.733 1.00 87.00 83 THR A C 1
ATOM 659 O O . THR A 1 83 ? 6.527 1.133 -6.788 1.00 87.00 83 THR A O 1
ATOM 662 N N . GLY A 1 84 ? 6.432 -0.336 -5.089 1.00 87.00 84 GLY A N 1
ATOM 663 C CA . GLY A 1 84 ? 7.536 -1.180 -5.541 1.00 87.00 84 GLY A CA 1
ATOM 664 C C . GLY A 1 84 ? 7.259 -1.826 -6.898 1.00 87.00 84 GLY A C 1
ATOM 665 O O . GLY A 1 84 ? 8.119 -1.794 -7.777 1.00 87.00 84 GLY A O 1
ATOM 666 N N . LEU A 1 85 ? 6.043 -2.336 -7.122 1.00 88.94 85 LEU A N 1
ATOM 667 C CA . LEU A 1 85 ? 5.636 -2.888 -8.418 1.00 88.94 85 LEU A CA 1
ATOM 668 C C . LEU A 1 85 ? 5.650 -1.825 -9.525 1.00 88.94 85 LEU A C 1
ATOM 670 O O . LEU A 1 85 ? 6.111 -2.102 -10.632 1.00 88.94 85 LEU A O 1
ATOM 674 N N . GLN A 1 86 ? 5.192 -0.605 -9.234 1.00 82.31 86 GLN A N 1
ATOM 675 C CA . GLN A 1 86 ? 5.244 0.504 -10.190 1.00 82.31 86 GLN A CA 1
ATOM 676 C C . GLN A 1 86 ? 6.681 0.936 -10.505 1.00 82.31 86 GLN A C 1
ATOM 678 O O . GLN A 1 86 ? 6.999 1.197 -11.662 1.00 82.31 86 GLN A O 1
ATOM 683 N N . GLN A 1 87 ? 7.553 1.012 -9.498 1.00 86.88 87 GLN A N 1
ATOM 684 C CA . GLN A 1 87 ? 8.967 1.347 -9.692 1.00 86.88 87 GLN A CA 1
ATOM 685 C C . GLN A 1 87 ? 9.701 0.271 -10.494 1.00 86.88 87 GLN A C 1
ATOM 687 O O . GLN A 1 87 ? 10.418 0.603 -11.435 1.00 86.88 87 GLN A O 1
ATOM 692 N N . ALA A 1 88 ? 9.479 -1.005 -10.174 1.00 84.56 88 ALA A N 1
ATOM 693 C CA . ALA A 1 88 ? 10.061 -2.119 -10.914 1.00 84.56 88 ALA A CA 1
ATOM 694 C C . ALA A 1 88 ? 9.614 -2.126 -12.381 1.00 84.56 88 ALA A C 1
ATOM 696 O O . ALA A 1 88 ? 10.418 -2.424 -13.258 1.00 84.56 88 ALA A O 1
ATOM 697 N N . ASN A 1 89 ? 8.350 -1.782 -12.645 1.00 79.88 89 ASN A N 1
ATOM 698 C CA . ASN A 1 89 ? 7.849 -1.644 -14.006 1.00 79.88 89 ASN A CA 1
ATOM 699 C C . ASN A 1 89 ? 8.595 -0.525 -14.763 1.00 79.88 89 ASN A C 1
ATOM 701 O O . ASN A 1 89 ? 9.183 -0.790 -15.807 1.00 79.88 89 ASN A O 1
ATOM 705 N N . ARG A 1 90 ? 8.682 0.685 -14.184 1.00 83.25 90 ARG A N 1
ATOM 706 C CA . ARG A 1 90 ? 9.431 1.802 -14.796 1.00 83.25 90 ARG A CA 1
ATOM 707 C C . ARG A 1 90 ? 10.882 1.433 -15.106 1.00 83.25 90 ARG A C 1
ATOM 709 O O . ARG A 1 90 ? 11.327 1.643 -16.223 1.00 83.25 90 ARG A O 1
ATOM 716 N N . LEU A 1 91 ? 11.585 0.823 -14.150 1.00 86.81 91 LEU A N 1
ATOM 717 C CA . LEU A 1 91 ? 12.988 0.438 -14.324 1.00 86.81 91 LEU A CA 1
ATOM 718 C C . LEU A 1 91 ? 13.193 -0.528 -15.501 1.00 86.81 91 LEU A C 1
ATOM 720 O O . LEU A 1 91 ? 14.162 -0.391 -16.247 1.00 86.81 91 LEU A O 1
ATOM 724 N N . ILE A 1 92 ? 12.301 -1.511 -15.655 1.00 83.75 92 ILE A N 1
ATOM 725 C CA . ILE A 1 92 ? 12.366 -2.471 -16.764 1.00 83.75 92 ILE A CA 1
ATOM 726 C C . ILE A 1 92 ? 12.089 -1.757 -18.088 1.00 83.75 92 ILE A C 1
ATOM 728 O O . ILE A 1 92 ? 12.880 -1.904 -19.013 1.00 83.75 92 ILE A O 1
ATOM 732 N N . GLY A 1 93 ? 11.043 -0.927 -18.152 1.00 78.31 93 GLY A N 1
ATOM 733 C CA . GLY A 1 93 ? 10.718 -0.156 -19.355 1.00 78.31 93 GLY A CA 1
ATOM 734 C C . GLY A 1 93 ? 11.855 0.768 -19.806 1.00 78.31 93 GLY A C 1
ATOM 735 O O . GLY A 1 93 ? 12.201 0.786 -20.987 1.00 78.31 93 GLY A O 1
ATOM 736 N N . ASP A 1 94 ? 12.491 1.475 -18.869 1.00 81.19 94 ASP A N 1
ATOM 737 C CA . ASP A 1 94 ? 13.636 2.347 -19.160 1.00 81.19 94 ASP A CA 1
ATOM 738 C C . ASP A 1 94 ? 14.844 1.536 -19.666 1.00 81.19 94 ASP A C 1
ATOM 740 O O . ASP A 1 94 ? 15.508 1.924 -20.628 1.00 81.19 94 ASP A O 1
ATOM 744 N N . THR A 1 95 ? 15.113 0.378 -19.052 1.00 81.38 95 THR A N 1
ATOM 745 C CA . THR A 1 95 ? 16.206 -0.521 -19.463 1.00 81.38 95 THR A CA 1
ATOM 746 C C . THR A 1 95 ? 15.977 -1.080 -20.868 1.00 81.38 95 THR A C 1
ATOM 748 O O . THR A 1 95 ? 16.911 -1.122 -21.676 1.00 81.38 95 THR A O 1
ATOM 751 N N . ASP A 1 96 ? 14.744 -1.478 -21.177 1.00 79.38 96 ASP A N 1
ATOM 752 C CA . ASP A 1 96 ? 14.363 -1.996 -22.490 1.00 79.38 96 ASP A CA 1
ATOM 753 C C . ASP A 1 96 ? 14.488 -0.912 -23.568 1.00 79.38 96 ASP A C 1
ATOM 755 O O . ASP A 1 96 ? 15.012 -1.186 -24.650 1.00 79.38 96 ASP A O 1
ATOM 759 N N . HIS A 1 97 ? 14.085 0.329 -23.268 1.00 78.56 97 HIS A N 1
ATOM 760 C CA . HIS A 1 97 ? 14.239 1.459 -24.188 1.00 78.56 97 HIS A CA 1
ATOM 761 C C . HIS A 1 97 ? 15.714 1.748 -24.480 1.00 78.56 97 HIS A C 1
ATOM 763 O O . HIS A 1 97 ? 16.108 1.821 -25.642 1.00 78.56 97 HIS A O 1
ATOM 769 N N . LEU A 1 98 ? 16.549 1.841 -23.439 1.00 80.62 98 LEU A N 1
ATOM 770 C CA . LEU A 1 98 ? 17.989 2.069 -23.592 1.00 80.62 98 LEU A CA 1
ATOM 771 C C . LEU A 1 98 ? 18.668 0.946 -24.382 1.00 80.62 98 LEU A C 1
ATOM 773 O O . LEU A 1 98 ? 19.528 1.205 -25.222 1.00 80.62 98 LEU A O 1
ATOM 777 N N . THR A 1 99 ? 18.272 -0.303 -24.133 1.00 80.25 99 THR A N 1
ATOM 778 C CA . THR A 1 99 ? 18.789 -1.462 -24.872 1.00 80.25 99 THR A CA 1
ATOM 779 C C . THR A 1 99 ? 18.348 -1.416 -26.335 1.00 80.25 99 THR A C 1
ATOM 781 O O . THR A 1 99 ? 19.156 -1.678 -27.225 1.00 80.25 99 THR A O 1
ATOM 784 N N . GLY A 1 100 ? 17.093 -1.046 -26.602 1.00 75.38 100 GLY A N 1
ATOM 785 C CA . GLY A 1 100 ? 16.566 -0.847 -27.951 1.00 75.38 100 GLY A CA 1
ATOM 786 C C . GLY A 1 100 ? 17.302 0.253 -28.717 1.00 75.38 100 GLY A C 1
ATOM 787 O O . GLY A 1 100 ? 17.701 0.025 -29.858 1.00 75.38 100 GLY A O 1
ATOM 788 N N . ASP A 1 101 ? 17.552 1.399 -28.081 1.00 79.25 101 ASP A N 1
ATOM 789 C CA . ASP A 1 101 ? 18.317 2.507 -28.665 1.00 79.25 101 ASP A CA 1
ATOM 790 C C . ASP A 1 101 ? 19.768 2.094 -28.956 1.00 79.25 101 ASP A C 1
ATOM 792 O O . ASP A 1 101 ? 20.296 2.346 -30.043 1.00 79.25 101 ASP A O 1
ATOM 796 N N . ALA A 1 102 ? 20.412 1.401 -28.012 1.00 79.31 102 ALA A N 1
ATOM 797 C CA . ALA A 1 102 ? 21.770 0.894 -28.185 1.00 79.31 102 ALA A CA 1
ATOM 798 C C . ALA A 1 102 ? 21.859 -0.100 -29.351 1.00 79.31 102 ALA A C 1
ATOM 800 O O . ALA A 1 102 ? 22.724 0.048 -30.209 1.00 79.31 102 ALA A O 1
ATOM 801 N N . LEU A 1 103 ? 20.943 -1.069 -29.436 1.00 80.25 103 LEU A N 1
ATOM 802 C CA . LEU A 1 103 ? 20.900 -2.025 -30.547 1.00 80.25 103 LEU A CA 1
ATOM 803 C C . LEU A 1 103 ? 20.549 -1.351 -31.879 1.00 80.25 103 LEU A C 1
ATOM 805 O O . LEU A 1 103 ? 21.112 -1.711 -32.908 1.00 80.25 103 LEU A O 1
ATOM 809 N N . GLY A 1 104 ? 19.648 -0.367 -31.867 1.00 75.69 104 GLY A N 1
ATOM 810 C CA . GLY A 1 104 ? 19.259 0.394 -33.052 1.00 75.69 104 GLY A CA 1
ATOM 811 C C . GLY A 1 104 ? 20.370 1.305 -33.574 1.00 75.69 104 GLY A C 1
ATOM 812 O O . GLY A 1 104 ? 20.432 1.552 -34.772 1.00 75.69 104 GLY A O 1
ATOM 813 N N . SER A 1 105 ? 21.274 1.770 -32.712 1.00 75.19 105 SER A N 1
ATOM 814 C CA . SER A 1 105 ? 22.436 2.578 -33.111 1.00 75.19 105 SER A CA 1
ATOM 815 C C . SER A 1 105 ? 23.619 1.759 -33.638 1.00 75.19 105 SER A C 1
ATOM 817 O O . SER A 1 105 ? 24.572 2.342 -34.158 1.00 75.19 105 SER A O 1
ATOM 819 N N . LEU A 1 106 ? 23.570 0.424 -33.545 1.00 76.25 106 LEU A N 1
ATOM 820 C CA . LEU A 1 106 ? 24.599 -0.425 -34.137 1.00 76.25 106 LEU A CA 1
ATOM 821 C C . LEU A 1 106 ? 24.510 -0.369 -35.668 1.00 76.25 106 LEU A C 1
ATOM 823 O O . LEU A 1 106 ? 23.424 -0.564 -36.215 1.00 76.25 106 LEU A O 1
ATOM 827 N N . PRO A 1 107 ? 25.633 -0.156 -36.374 1.00 64.94 107 PRO A N 1
ATOM 828 C CA . PRO A 1 107 ? 25.646 -0.239 -37.822 1.00 64.94 107 PRO A CA 1
ATOM 829 C C . PRO A 1 107 ? 25.300 -1.665 -38.268 1.00 64.94 107 PRO A C 1
ATOM 831 O O . PRO A 1 107 ? 25.897 -2.632 -37.792 1.00 64.94 107 PRO A O 1
ATOM 834 N N . LEU A 1 108 ? 24.348 -1.804 -39.193 1.00 63.31 108 LEU A N 1
ATOM 835 C CA . LEU A 1 108 ? 24.080 -3.088 -39.834 1.00 63.31 108 LEU A CA 1
ATOM 836 C C . LEU A 1 108 ? 25.146 -3.308 -40.910 1.00 63.31 108 LEU A C 1
ATOM 838 O O . LEU A 1 108 ? 25.108 -2.675 -41.968 1.00 63.31 108 LEU A O 1
ATOM 842 N N . GLU A 1 109 ? 26.115 -4.177 -40.621 1.00 58.38 109 GLU A N 1
ATOM 843 C CA . GLU A 1 109 ? 27.082 -4.641 -41.614 1.00 58.38 109 GLU A CA 1
ATOM 844 C C . GLU A 1 109 ? 26.404 -5.687 -42.505 1.00 58.38 109 GLU A C 1
ATOM 846 O O . GLU A 1 109 ? 25.991 -6.762 -42.058 1.00 58.38 109 GLU A O 1
ATOM 851 N N . ASN A 1 110 ? 26.221 -5.332 -43.772 1.00 61.69 110 ASN A N 1
ATOM 852 C CA . ASN A 1 110 ? 25.670 -6.218 -44.781 1.00 61.69 110 ASN A CA 1
ATOM 853 C C . ASN A 1 110 ? 26.658 -7.365 -45.064 1.00 61.69 110 ASN A C 1
ATOM 855 O O . ASN A 1 110 ? 27.869 -7.198 -44.908 1.00 61.69 110 ASN A O 1
ATOM 859 N N . PRO A 1 111 ? 26.188 -8.526 -45.555 1.00 60.56 111 PRO A N 1
ATOM 860 C CA . PRO A 1 111 ? 27.057 -9.655 -45.906 1.00 60.56 111 PRO A CA 1
ATOM 861 C C . PRO A 1 111 ? 28.086 -9.346 -47.012 1.00 60.56 111 PRO A C 1
ATOM 863 O O . PRO A 1 111 ? 28.962 -10.169 -47.269 1.00 60.56 111 PRO A O 1
ATOM 866 N N . ASP A 1 112 ? 27.991 -8.184 -47.665 1.00 69.94 112 ASP A N 1
ATOM 867 C CA . ASP A 1 112 ? 28.942 -7.664 -48.652 1.00 69.94 112 ASP A CA 1
ATOM 868 C C . ASP A 1 112 ? 29.963 -6.656 -48.070 1.00 69.94 112 ASP A C 1
ATOM 870 O O . ASP A 1 112 ? 30.763 -6.098 -48.821 1.00 69.94 112 ASP A O 1
ATOM 874 N N . GLY A 1 113 ? 29.964 -6.436 -46.747 1.00 61.78 113 GLY A N 1
ATOM 875 C CA . GLY A 1 113 ? 30.884 -5.535 -46.041 1.00 61.78 113 GLY A CA 1
ATOM 876 C C . GLY A 1 113 ? 30.487 -4.055 -46.080 1.00 61.78 113 GLY A C 1
ATOM 877 O O . GLY A 1 113 ? 31.264 -3.198 -45.657 1.00 61.78 113 GLY A O 1
ATOM 878 N N . THR A 1 114 ? 29.300 -3.722 -46.597 1.00 66.19 114 THR A N 1
ATOM 879 C CA . THR A 1 114 ? 28.787 -2.345 -46.582 1.00 66.19 114 THR A CA 1
ATOM 880 C C . THR A 1 114 ? 28.017 -2.048 -45.294 1.00 66.19 114 THR A C 1
ATOM 882 O O . THR A 1 114 ? 27.304 -2.897 -44.765 1.00 66.19 114 THR A O 1
ATOM 885 N N . VAL A 1 115 ? 28.150 -0.826 -44.774 1.00 60.22 115 VAL A N 1
ATOM 886 C CA . VAL A 1 115 ? 27.429 -0.370 -43.578 1.00 60.22 115 VAL A CA 1
ATOM 887 C C . VAL A 1 115 ? 26.164 0.371 -44.005 1.00 60.22 115 VAL A C 1
ATOM 889 O O . VAL A 1 115 ? 26.254 1.392 -44.687 1.00 60.22 115 VAL A O 1
ATOM 892 N N . THR A 1 116 ? 24.992 -0.117 -43.592 1.00 59.34 116 THR A N 1
ATOM 893 C CA . THR A 1 116 ? 23.719 0.607 -43.771 1.00 59.34 116 THR A CA 1
ATOM 894 C C . THR A 1 116 ? 23.361 1.320 -42.472 1.00 59.34 116 THR A C 1
ATOM 896 O O . THR A 1 116 ? 23.395 0.699 -41.408 1.00 59.34 116 THR A O 1
ATOM 899 N N . GLU A 1 117 ? 22.990 2.604 -42.534 1.00 55.56 117 GLU A N 1
ATOM 900 C CA . GLU A 1 117 ? 22.377 3.265 -41.377 1.00 55.56 117 GLU A CA 1
ATOM 901 C C . GLU A 1 117 ? 21.070 2.562 -40.995 1.00 55.56 117 GLU A C 1
ATOM 903 O O . GLU A 1 117 ? 20.265 2.176 -41.850 1.00 55.56 117 GLU A O 1
ATOM 908 N N . SER A 1 118 ? 20.877 2.375 -39.693 1.00 51.84 118 SER A N 1
ATOM 909 C CA . SER A 1 118 ? 19.787 1.584 -39.138 1.00 51.84 118 SER A CA 1
ATOM 910 C C . SER A 1 118 ? 18.403 2.116 -39.537 1.00 51.84 118 SER A C 1
ATOM 912 O O . SER A 1 118 ? 18.073 3.267 -39.253 1.00 51.84 118 SER A O 1
ATOM 914 N N . PRO A 1 119 ? 17.525 1.281 -40.126 1.00 55.50 119 PRO A N 1
ATOM 915 C CA . PRO A 1 119 ? 16.227 1.722 -40.643 1.00 55.50 119 PRO A CA 1
ATOM 916 C C . PRO A 1 119 ? 15.140 1.939 -39.572 1.00 55.50 119 PRO A C 1
ATOM 918 O O . PRO A 1 119 ? 14.006 2.285 -39.910 1.00 55.50 119 PRO A O 1
ATOM 921 N N . LEU A 1 120 ? 15.424 1.721 -38.284 1.00 52.47 120 LEU A N 1
ATOM 922 C CA . LEU A 1 120 ? 14.393 1.600 -37.249 1.00 52.47 120 LEU A CA 1
ATOM 923 C C . LEU A 1 120 ? 14.367 2.776 -36.268 1.00 52.47 120 LEU A C 1
ATOM 925 O O . LEU A 1 120 ? 14.577 2.603 -35.075 1.00 52.47 120 LEU A O 1
ATOM 929 N N . TYR A 1 121 ? 14.004 3.961 -36.766 1.00 46.28 121 TYR A N 1
ATOM 930 C CA . TYR A 1 121 ? 13.354 4.979 -35.928 1.00 46.28 121 TYR A CA 1
ATOM 931 C C . TYR A 1 121 ? 12.354 5.845 -36.714 1.00 46.28 121 TYR A C 1
ATOM 933 O O . TYR A 1 121 ? 12.404 7.074 -36.713 1.00 46.28 121 TYR A O 1
ATOM 941 N N . ARG A 1 122 ? 11.367 5.218 -37.373 1.00 44.75 122 ARG A N 1
ATOM 942 C CA . ARG A 1 122 ? 10.088 5.914 -37.613 1.00 44.75 122 ARG A CA 1
ATOM 943 C C . ARG A 1 122 ? 9.248 5.811 -36.345 1.00 44.75 122 ARG A C 1
ATOM 945 O O . ARG A 1 122 ? 8.522 4.841 -36.151 1.00 44.75 122 ARG A O 1
ATOM 952 N N . SER A 1 123 ? 9.427 6.818 -35.492 1.00 44.47 123 SER A N 1
ATOM 953 C CA . SER A 1 123 ? 8.639 7.134 -34.298 1.00 44.47 123 SER A CA 1
ATOM 954 C C . SER A 1 123 ? 7.186 6.639 -34.386 1.00 44.47 123 SER A C 1
ATOM 956 O O . SER A 1 123 ? 6.405 7.116 -35.210 1.00 44.47 123 SER A O 1
ATOM 958 N N . ARG A 1 124 ? 6.827 5.689 -33.514 1.00 45.00 124 ARG A N 1
ATOM 959 C CA . ARG A 1 124 ? 5.438 5.320 -33.185 1.00 45.00 124 ARG A CA 1
ATOM 960 C C . ARG A 1 124 ? 5.001 5.964 -31.862 1.00 45.00 124 ARG A C 1
ATOM 962 O O . ARG A 1 124 ? 4.305 5.344 -31.071 1.00 45.00 124 ARG A O 1
ATOM 969 N N . ILE A 1 125 ? 5.402 7.213 -31.623 1.00 39.59 125 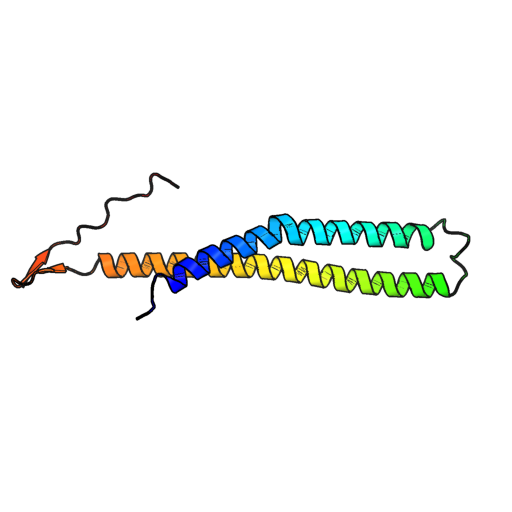ILE A N 1
ATOM 970 C CA . ILE A 1 125 ? 4.962 7.997 -30.453 1.00 39.59 125 ILE A CA 1
ATOM 971 C C . ILE A 1 125 ? 3.512 8.520 -30.627 1.00 39.59 125 ILE A C 1
ATOM 973 O O . ILE A 1 125 ? 2.988 9.198 -29.758 1.00 39.59 125 ILE A O 1
ATOM 977 N N . ALA A 1 126 ? 2.812 8.195 -31.721 1.00 36.50 126 ALA A N 1
ATOM 978 C CA . ALA A 1 126 ? 1.481 8.749 -31.988 1.00 36.50 126 ALA A CA 1
ATOM 979 C C . ALA A 1 126 ? 0.290 8.021 -31.326 1.00 36.50 126 ALA A C 1
ATOM 981 O O . ALA A 1 126 ? -0.781 8.612 -31.300 1.00 36.50 126 ALA A O 1
ATOM 982 N N . ASP A 1 127 ? 0.436 6.804 -30.783 1.00 36.00 127 ASP A N 1
ATOM 983 C CA . ASP A 1 127 ? -0.728 5.992 -30.366 1.00 36.00 127 ASP A CA 1
ATOM 984 C C . ASP A 1 127 ? -0.587 5.339 -28.975 1.00 36.00 127 ASP A C 1
ATOM 986 O O . ASP A 1 127 ? -0.792 4.131 -28.830 1.00 36.00 127 ASP A O 1
ATOM 990 N N . TYR A 1 128 ? -0.253 6.119 -27.943 1.00 37.06 128 TYR A N 1
ATOM 991 C CA . TYR A 1 128 ? -0.501 5.731 -26.545 1.00 37.06 128 TYR A CA 1
ATOM 992 C C . TYR A 1 128 ? -0.915 6.918 -25.681 1.00 37.06 128 TYR A C 1
ATOM 994 O O . TYR A 1 128 ? -0.261 7.978 -25.782 1.00 37.06 128 TYR A O 1
#

Foldseek 3Di:
DDDPVVLVVVLVVLVVLLVCLVPPVLVVLVVVLVVLVVVLCCCQPDPVVVPPPPVVSVVSVVVNVVVVVVSVVVNVVSVVSSVVSVVVSVVSVVVVVVVVVVVQQDFDQDPVRDTDRRPPDPDPVPDD